Protein AF-A0A930EVJ4-F1 (afdb_monomer_lite)

Secondary structure (DSSP, 8-state):
----TT--------HHHH---TTGGGPPPPGGGG--SSTTHHHHHTTSS---S--SSS--TTTTTT-HHHHHHHH-

Sequence (76 aa):
MSFPKEFLWGGATAANQCEGAYQEDGRGLANVDTIPYGEDRFPVMLGLKKMLECDTEHFYPSHDAIDFYHRYKEDI

Structure (mmCIF, N/CA/C/O backbone):
data_AF-A0A930EVJ4-F1
#
_entry.id   AF-A0A930EVJ4-F1
#
loop_
_atom_site.group_PDB
_atom_site.id
_atom_site.type_symbol
_atom_site.label_atom_id
_atom_site.label_alt_id
_atom_site.label_comp_id
_atom_site.label_asym_id
_atom_site.label_entity_id
_atom_site.label_seq_id
_atom_site.pdbx_PDB_ins_code
_atom_site.Cartn_x
_atom_site.Cartn_y
_atom_site.Cartn_z
_atom_site.occupancy
_atom_site.B_iso_or_equiv
_atom_site.auth_seq_id
_atom_site.auth_comp_id
_atom_site.auth_asym_id
_atom_site.auth_atom_id
_atom_site.pdbx_PDB_model_num
ATOM 1 N N . MET A 1 1 ? -4.766 19.028 33.995 1.00 71.94 1 MET A N 1
ATOM 2 C CA . MET A 1 1 ? -5.471 19.173 32.702 1.00 71.94 1 MET A CA 1
ATOM 3 C C . MET A 1 1 ? -5.808 17.780 32.201 1.00 71.94 1 MET A C 1
ATOM 5 O O . MET A 1 1 ? -4.973 16.900 32.362 1.00 71.94 1 MET A O 1
ATOM 9 N N . SER A 1 2 ? -7.003 17.573 31.652 1.00 91.50 2 SER A N 1
ATOM 10 C CA . SER A 1 2 ? -7.436 16.307 31.045 1.00 91.50 2 SER A CA 1
ATOM 11 C C . SER A 1 2 ? -7.940 16.572 29.630 1.00 91.50 2 SER A C 1
ATOM 13 O O . SER A 1 2 ? -8.384 17.685 29.339 1.00 91.50 2 SER A O 1
ATOM 15 N N . PHE A 1 3 ? -7.886 15.562 28.764 1.00 96.56 3 PHE A N 1
ATOM 16 C CA . PHE A 1 3 ? -8.509 15.643 27.444 1.00 96.56 3 PHE A CA 1
ATOM 17 C C . PHE A 1 3 ? -10.033 15.863 27.555 1.00 96.56 3 PHE A C 1
ATOM 19 O O . PHE A 1 3 ? -10.628 15.508 28.583 1.00 96.56 3 PHE A O 1
ATOM 26 N N . PRO A 1 4 ? -10.675 16.451 26.525 1.00 97.94 4 PRO A N 1
ATOM 27 C CA . PRO A 1 4 ? -12.133 16.518 26.433 1.00 97.94 4 PRO A CA 1
ATOM 28 C C . PRO A 1 4 ? -12.775 15.126 26.527 1.00 97.94 4 PRO A C 1
ATOM 30 O O . PRO A 1 4 ? -12.175 14.138 26.110 1.00 97.94 4 PRO A O 1
ATOM 33 N N . LYS A 1 5 ? -14.016 15.047 27.029 1.00 96.81 5 LYS A N 1
ATOM 34 C CA . LYS A 1 5 ? -14.751 13.770 27.151 1.00 96.81 5 LYS A CA 1
ATOM 35 C C . LYS A 1 5 ? -14.946 13.054 25.812 1.00 96.81 5 LYS A C 1
ATOM 37 O O . LYS A 1 5 ? -14.986 11.834 25.782 1.00 96.81 5 LYS A O 1
ATOM 42 N N . GLU A 1 6 ? -15.054 13.818 24.732 1.00 97.19 6 GLU A N 1
ATOM 43 C CA . GLU A 1 6 ? -15.320 13.328 23.374 1.00 97.19 6 GLU A CA 1
ATOM 44 C C . GLU A 1 6 ? -14.056 13.354 22.508 1.00 97.19 6 GLU A C 1
ATOM 46 O O . GLU A 1 6 ? -14.114 13.497 21.289 1.00 97.19 6 GLU A O 1
ATOM 51 N N . PHE A 1 7 ? -12.883 13.274 23.140 1.00 98.00 7 PHE A N 1
ATOM 52 C CA . PHE A 1 7 ? -11.637 13.189 22.400 1.00 98.00 7 PHE A CA 1
ATOM 53 C C . PHE A 1 7 ? -11.590 11.887 21.591 1.00 98.00 7 PHE A C 1
ATOM 55 O O . PHE A 1 7 ? -11.737 10.794 22.142 1.00 98.00 7 PHE A O 1
ATOM 62 N N . LEU A 1 8 ? -11.377 12.013 20.283 1.00 97.69 8 LEU A N 1
ATOM 63 C CA . LEU A 1 8 ? -11.366 10.888 19.356 1.00 97.69 8 LEU A CA 1
ATOM 64 C C . LEU A 1 8 ? -9.994 10.213 19.362 1.00 97.69 8 LEU A C 1
ATOM 66 O O . LEU A 1 8 ? -9.086 10.598 18.628 1.00 97.69 8 LEU A O 1
ATOM 70 N N . TRP A 1 9 ? -9.853 9.196 20.205 1.00 97.81 9 TRP A N 1
ATOM 71 C CA . TRP A 1 9 ? -8.741 8.257 20.114 1.00 97.81 9 TRP A CA 1
ATOM 72 C C . TRP A 1 9 ? -8.953 7.317 18.932 1.00 97.81 9 TRP A C 1
ATOM 74 O O . TRP A 1 9 ? -10.065 6.855 18.688 1.00 97.81 9 TRP A O 1
ATOM 84 N N . GLY A 1 10 ? -7.878 7.004 18.223 1.00 97.06 10 GLY A N 1
ATOM 85 C CA . GLY A 1 10 ? -7.930 6.082 17.101 1.00 97.06 10 GLY A CA 1
ATOM 86 C C . GLY A 1 10 ? -6.541 5.704 16.611 1.00 97.06 10 GLY A C 1
ATOM 87 O O . GLY A 1 10 ? -5.530 6.147 17.160 1.00 97.06 10 GLY A O 1
ATOM 88 N N . GLY A 1 11 ? -6.518 4.881 15.568 1.00 96.69 11 GLY A N 1
ATOM 89 C CA . GLY A 1 11 ? -5.334 4.556 14.782 1.00 96.69 11 GLY A CA 1
ATOM 90 C C . GLY A 1 11 ? -5.480 5.090 13.359 1.00 96.69 11 GLY A C 1
ATOM 91 O O . GLY A 1 11 ? -6.591 5.345 12.899 1.00 96.69 11 GLY A O 1
ATOM 92 N N . ALA A 1 12 ? -4.356 5.269 12.670 1.00 97.94 12 ALA A N 1
ATOM 93 C CA . ALA A 1 12 ? -4.330 5.672 11.271 1.00 97.94 12 ALA A CA 1
ATOM 94 C C . ALA A 1 12 ? -3.437 4.719 10.475 1.00 97.94 12 ALA A C 1
ATOM 96 O O . ALA A 1 12 ? -2.339 4.373 10.913 1.00 97.94 12 ALA A O 1
ATOM 97 N N . THR A 1 13 ? -3.912 4.337 9.296 1.00 97.75 13 THR A N 1
ATOM 98 C CA . THR A 1 13 ? -3.188 3.566 8.283 1.00 97.75 13 THR A CA 1
ATOM 99 C C . THR A 1 13 ? -3.440 4.198 6.910 1.00 97.75 13 THR A C 1
ATOM 101 O O . THR A 1 13 ? -4.233 5.136 6.784 1.00 97.75 13 THR A O 1
ATOM 104 N N . ALA A 1 14 ? -2.754 3.713 5.876 1.00 97.50 14 ALA A N 1
ATOM 105 C CA . ALA A 1 14 ? -3.053 4.049 4.489 1.00 97.50 14 ALA A CA 1
ATOM 106 C C . ALA A 1 14 ? -3.218 2.757 3.684 1.00 97.50 14 ALA A C 1
ATOM 108 O O . ALA A 1 14 ? -2.412 1.840 3.837 1.00 97.50 14 ALA A O 1
ATOM 109 N N . ALA A 1 15 ? -4.236 2.714 2.821 1.00 97.56 15 ALA A N 1
ATOM 110 C CA . ALA A 1 15 ? -4.634 1.548 2.028 1.00 97.56 15 ALA A CA 1
ATOM 111 C C . ALA A 1 15 ? -3.442 0.804 1.403 1.00 97.56 15 ALA A C 1
ATOM 113 O O . ALA A 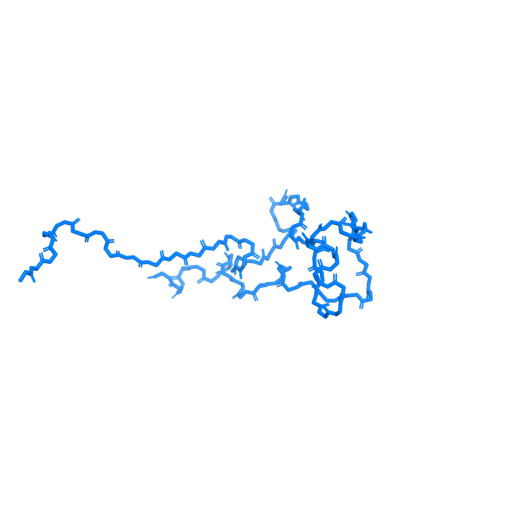1 15 ? -3.181 -0.357 1.693 1.00 97.56 15 ALA A O 1
ATOM 114 N N . ASN A 1 16 ? -2.620 1.521 0.640 1.00 95.38 16 ASN A N 1
ATOM 115 C CA . ASN A 1 16 ? -1.451 0.978 -0.052 1.00 95.38 16 ASN A CA 1
ATOM 116 C C . ASN A 1 16 ? -0.331 0.431 0.849 1.00 95.38 16 ASN A C 1
ATOM 118 O O . ASN A 1 16 ? 0.587 -0.213 0.347 1.00 95.38 16 ASN A O 1
ATOM 122 N N . GLN A 1 17 ? -0.350 0.739 2.146 1.00 96.88 17 GLN A N 1
ATOM 123 C CA . GLN A 1 17 ? 0.635 0.244 3.104 1.00 96.88 17 GLN A CA 1
ATOM 124 C C . GLN A 1 17 ? 0.164 -1.014 3.831 1.00 96.88 17 GLN A C 1
ATOM 126 O O . GLN A 1 17 ? 1.011 -1.706 4.394 1.00 96.88 17 GLN A O 1
ATOM 131 N N . CYS A 1 18 ? -1.144 -1.298 3.854 1.00 97.94 18 CYS A N 1
ATOM 132 C CA . CYS A 1 18 ? -1.689 -2.412 4.629 1.00 97.94 18 CYS A CA 1
ATOM 133 C C . CYS A 1 18 ? -2.602 -3.369 3.857 1.00 97.94 18 CYS A C 1
ATOM 135 O O . CYS A 1 18 ? -2.553 -4.559 4.146 1.00 97.94 18 CYS A O 1
ATOM 137 N N . GLU A 1 19 ? -3.403 -2.893 2.900 1.00 98.44 19 GLU A N 1
ATOM 138 C CA . GLU A 1 19 ? -4.425 -3.704 2.219 1.00 98.44 19 GLU A CA 1
ATOM 139 C C . GLU A 1 19 ? -3.828 -4.881 1.451 1.00 98.44 19 GLU A C 1
ATOM 141 O O . GLU A 1 19 ? -4.250 -6.009 1.683 1.00 98.44 19 GLU A O 1
ATOM 146 N N . GLY A 1 20 ? -2.836 -4.633 0.593 1.00 98.06 20 GLY A N 1
ATOM 147 C CA . GLY A 1 20 ? -2.359 -5.645 -0.349 1.00 98.06 20 GLY A CA 1
ATOM 148 C C . GLY A 1 20 ? -3.345 -5.825 -1.502 1.00 98.06 20 GLY A C 1
ATOM 149 O O . GLY A 1 20 ? -3.950 -4.845 -1.944 1.00 98.06 20 GLY A O 1
ATOM 150 N N . ALA A 1 21 ? -3.494 -7.063 -1.987 1.00 97.75 21 ALA A N 1
ATOM 151 C CA . ALA A 1 21 ? -4.477 -7.456 -3.001 1.00 97.75 21 ALA A CA 1
ATOM 152 C C . ALA A 1 21 ? -4.507 -6.519 -4.229 1.00 97.75 21 ALA A C 1
ATOM 154 O O . ALA A 1 21 ? -5.561 -6.158 -4.755 1.00 97.75 21 ALA A O 1
ATOM 155 N N . TYR A 1 22 ? -3.332 -6.084 -4.700 1.00 96.75 22 TYR A N 1
ATOM 156 C CA . TYR A 1 22 ? -3.223 -4.946 -5.624 1.00 96.75 22 TYR A CA 1
ATOM 157 C C . TYR A 1 22 ? -3.931 -5.121 -6.988 1.00 96.75 22 TYR A C 1
ATOM 159 O O . TYR A 1 22 ? -4.151 -4.132 -7.689 1.00 96.75 22 TYR A O 1
ATOM 167 N N . GLN A 1 23 ? -4.306 -6.341 -7.375 1.00 96.44 23 GLN A N 1
ATOM 168 C CA . GLN A 1 23 ? -5.011 -6.644 -8.630 1.00 96.44 23 GLN A CA 1
ATOM 169 C C . GLN A 1 23 ? -6.366 -7.332 -8.429 1.00 96.44 23 GLN A C 1
ATOM 171 O O . GLN A 1 23 ? -6.976 -7.785 -9.399 1.00 96.44 23 GLN A O 1
ATOM 176 N N . GLU A 1 24 ? -6.850 -7.429 -7.195 1.00 98.12 24 GLU A N 1
ATOM 177 C CA . GLU A 1 24 ? -8.122 -8.089 -6.924 1.00 98.12 24 GLU A CA 1
ATOM 178 C C . GLU A 1 24 ? -9.319 -7.197 -7.245 1.00 98.12 24 GLU A C 1
ATOM 180 O O . GLU A 1 24 ? -9.222 -5.968 -7.290 1.00 98.12 24 GLU A O 1
ATOM 185 N N . ASP A 1 25 ? -10.451 -7.841 -7.536 1.00 97.38 25 ASP A N 1
ATOM 186 C CA . ASP A 1 25 ? -11.763 -7.214 -7.734 1.00 97.38 25 ASP A CA 1
ATOM 187 C C . ASP A 1 25 ? -11.785 -6.007 -8.692 1.00 97.38 25 ASP A C 1
ATOM 189 O O . ASP A 1 25 ? -12.611 -5.098 -8.592 1.00 97.38 25 ASP A O 1
ATOM 193 N N . GLY A 1 26 ? -10.889 -6.017 -9.683 1.00 97.00 26 GLY A N 1
ATOM 194 C CA . GLY A 1 26 ? -10.802 -4.981 -10.710 1.00 97.00 26 GLY A CA 1
ATOM 195 C C . GLY A 1 26 ? -10.058 -3.716 -10.278 1.00 97.00 26 GLY A C 1
ATOM 196 O O . GLY A 1 26 ? -10.149 -2.702 -10.976 1.00 97.00 26 GLY A O 1
ATOM 197 N N . ARG A 1 27 ? -9.307 -3.750 -9.167 1.00 96.62 27 ARG A N 1
ATOM 198 C CA . ARG A 1 27 ? -8.396 -2.667 -8.781 1.00 96.62 27 ARG A CA 1
ATOM 199 C C . ARG A 1 2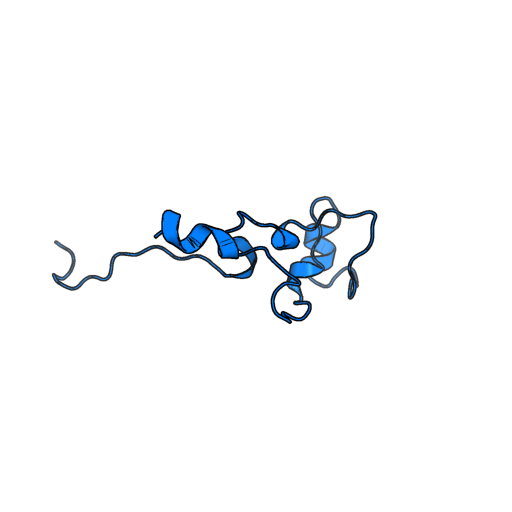7 ? -7.351 -2.442 -9.880 1.00 96.62 27 ARG A C 1
ATOM 201 O O . ARG A 1 27 ? -6.650 -3.356 -10.306 1.00 96.62 27 ARG A O 1
ATOM 208 N N . GLY A 1 28 ? -7.250 -1.197 -10.343 1.00 95.62 28 GLY A N 1
ATOM 209 C CA . GLY A 1 28 ? -6.218 -0.776 -11.288 1.00 95.62 28 GLY A CA 1
ATOM 210 C C . GLY A 1 28 ? -4.871 -0.522 -10.609 1.00 95.62 28 GLY A C 1
ATOM 211 O O . GLY A 1 28 ? -4.803 -0.287 -9.405 1.00 95.62 28 GLY A O 1
ATOM 212 N N . LEU A 1 29 ? -3.802 -0.511 -11.405 1.00 95.75 29 LEU A N 1
ATOM 213 C CA . LEU A 1 29 ? -2.454 -0.207 -10.929 1.00 95.75 29 LEU A CA 1
ATOM 214 C C . LEU A 1 29 ? -2.374 1.229 -10.379 1.00 95.75 29 LEU A C 1
ATOM 216 O O . LEU A 1 29 ? -2.734 2.186 -11.069 1.00 95.75 29 LEU A O 1
ATOM 220 N N . ALA A 1 30 ? -1.862 1.384 -9.159 1.00 95.62 30 ALA A N 1
ATOM 221 C CA . ALA A 1 30 ? -1.558 2.674 -8.554 1.00 95.62 30 ALA A CA 1
ATOM 222 C C . ALA A 1 30 ? -0.055 2.984 -8.635 1.00 95.62 30 ALA A C 1
ATOM 224 O O . ALA A 1 30 ? 0.783 2.099 -8.778 1.00 95.62 30 ALA A O 1
ATOM 225 N N . ASN A 1 31 ? 0.309 4.258 -8.475 1.00 95.06 31 ASN A N 1
ATOM 226 C CA . ASN A 1 31 ? 1.709 4.704 -8.485 1.00 95.06 31 ASN A CA 1
ATOM 227 C C . ASN A 1 31 ? 2.586 4.017 -7.424 1.00 95.06 31 ASN A C 1
ATOM 229 O O . ASN A 1 31 ? 3.776 3.837 -7.636 1.00 95.06 31 ASN A O 1
ATOM 233 N N . VAL A 1 32 ? 2.019 3.657 -6.272 1.00 96.19 32 VAL A N 1
ATOM 234 C CA . VAL A 1 32 ? 2.744 2.938 -5.216 1.00 96.19 32 VAL A CA 1
ATOM 235 C C . VAL A 1 32 ? 3.105 1.510 -5.619 1.00 96.19 32 VAL A C 1
ATOM 237 O O . VAL A 1 32 ? 4.144 1.016 -5.193 1.00 96.19 32 VAL A O 1
ATOM 240 N N . ASP A 1 33 ? 2.303 0.881 -6.479 1.00 97.56 33 ASP A N 1
ATOM 241 C CA . ASP A 1 33 ? 2.498 -0.512 -6.887 1.00 97.56 33 ASP A CA 1
ATOM 242 C C . ASP A 1 33 ? 3.709 -0.681 -7.796 1.00 97.56 33 ASP A C 1
ATOM 244 O O . ASP A 1 33 ? 4.213 -1.789 -7.934 1.00 97.56 33 ASP A O 1
ATOM 248 N N . THR A 1 34 ? 4.204 0.413 -8.381 1.00 97.38 34 THR A N 1
ATOM 249 C CA . THR A 1 34 ? 5.434 0.427 -9.175 1.00 97.38 34 THR A CA 1
ATOM 250 C C . THR A 1 34 ? 6.664 0.785 -8.342 1.00 97.38 34 THR A C 1
ATOM 252 O O . THR A 1 34 ? 7.751 0.864 -8.903 1.00 97.38 34 THR A O 1
ATOM 255 N N . ILE A 1 35 ? 6.538 1.027 -7.029 1.00 98.06 35 ILE A N 1
ATOM 256 C CA . ILE A 1 35 ? 7.670 1.366 -6.153 1.00 98.06 35 ILE A CA 1
ATOM 257 C C . ILE A 1 35 ? 8.271 0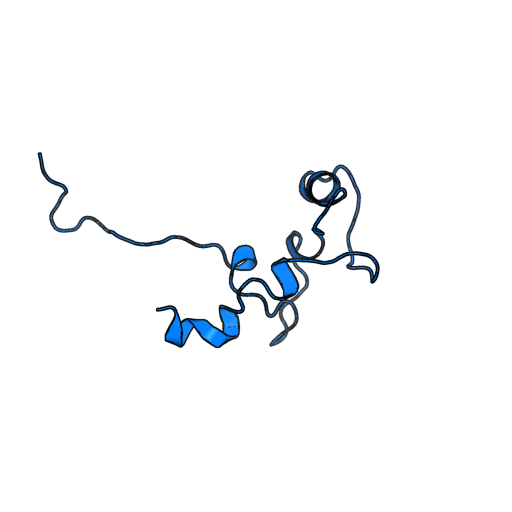.075 -5.581 1.00 98.06 35 ILE A C 1
ATOM 259 O O . ILE A 1 35 ? 7.658 -0.548 -4.707 1.00 98.06 35 ILE A O 1
ATOM 263 N N . PRO A 1 36 ? 9.488 -0.317 -5.994 1.00 97.94 36 PRO A N 1
ATOM 264 C CA . PRO A 1 36 ? 10.085 -1.551 -5.519 1.00 97.94 36 PRO A CA 1
ATOM 265 C C . PRO A 1 36 ? 10.646 -1.405 -4.096 1.00 97.94 36 PRO A C 1
ATOM 267 O O . PRO A 1 36 ? 10.781 -0.312 -3.531 1.00 97.94 36 PRO A O 1
ATOM 270 N N . TYR A 1 37 ? 10.999 -2.533 -3.494 1.00 97.50 37 TYR A N 1
ATOM 271 C CA . TYR A 1 37 ? 11.948 -2.598 -2.390 1.00 97.50 37 TYR A CA 1
ATOM 272 C C . TYR A 1 37 ? 13.395 -2.465 -2.906 1.00 97.50 37 TYR A C 1
ATOM 274 O O . TYR A 1 37 ? 13.676 -2.701 -4.077 1.00 97.50 37 TYR A O 1
ATOM 282 N N . GLY A 1 38 ? 14.328 -2.111 -2.019 1.00 97.06 38 GLY A N 1
ATOM 283 C CA . GLY A 1 38 ? 15.758 -2.066 -2.329 1.00 97.06 38 GLY A CA 1
ATOM 284 C C . GLY A 1 38 ? 16.240 -0.718 -2.866 1.00 97.06 38 GLY A C 1
ATOM 285 O O . GLY A 1 38 ? 15.654 0.328 -2.576 1.00 97.06 38 GLY A O 1
ATOM 286 N N . GLU A 1 39 ? 17.349 -0.745 -3.608 1.00 97.44 39 GLU A N 1
ATOM 287 C CA . GLU A 1 39 ? 18.092 0.453 -4.035 1.00 97.44 39 GLU A CA 1
ATOM 288 C C . GLU A 1 39 ? 17.255 1.397 -4.909 1.00 97.44 39 GLU A C 1
ATOM 290 O O . GLU A 1 39 ? 17.354 2.618 -4.784 1.00 97.44 39 GLU A O 1
ATOM 295 N N . ASP A 1 40 ? 16.361 0.840 -5.728 1.00 97.75 40 ASP A N 1
ATOM 296 C CA . ASP A 1 40 ? 15.510 1.599 -6.644 1.00 97.75 40 ASP A CA 1
ATOM 297 C C . ASP A 1 40 ? 14.262 2.207 -5.992 1.00 97.75 40 ASP A C 1
ATOM 299 O O . ASP A 1 40 ? 13.598 3.047 -6.604 1.00 97.75 40 ASP A O 1
ATOM 303 N N . ARG A 1 41 ? 13.969 1.874 -4.725 1.00 97.44 41 ARG A N 1
ATOM 304 C CA . ARG A 1 41 ? 12.786 2.368 -4.001 1.00 97.44 41 ARG A CA 1
ATOM 305 C C . ARG A 1 41 ? 12.670 3.889 -4.042 1.00 97.44 41 ARG A C 1
ATOM 307 O O . ARG A 1 41 ? 11.653 4.429 -4.469 1.00 97.44 41 ARG A O 1
ATOM 314 N N . PHE A 1 42 ? 13.695 4.587 -3.555 1.00 98.06 42 PHE A N 1
ATOM 315 C CA . PHE A 1 42 ? 13.688 6.049 -3.474 1.00 98.06 42 PHE A CA 1
ATOM 316 C C . PHE A 1 42 ? 13.805 6.717 -4.846 1.00 98.06 42 PHE A C 1
ATOM 318 O O . PHE A 1 42 ? 13.031 7.642 -5.089 1.00 98.06 42 PHE A O 1
ATOM 325 N N . PRO A 1 43 ? 14.690 6.269 -5.759 1.00 98.31 43 PRO A N 1
ATOM 326 C CA . PRO A 1 43 ? 14.706 6.776 -7.124 1.00 98.31 43 PRO A CA 1
ATOM 327 C C . PRO A 1 43 ? 13.333 6.731 -7.802 1.00 98.31 43 PRO A C 1
ATOM 329 O O . PRO A 1 43 ? 12.924 7.732 -8.387 1.00 98.31 43 PRO A O 1
ATOM 332 N N . VAL A 1 44 ? 12.593 5.625 -7.684 1.00 97.88 44 VAL A N 1
ATOM 333 C CA . VAL A 1 44 ? 11.246 5.508 -8.266 1.00 97.88 44 VAL A CA 1
ATOM 334 C C . VAL A 1 44 ? 10.230 6.362 -7.505 1.00 97.88 44 VAL A C 1
ATOM 336 O O . VAL A 1 44 ? 9.524 7.160 -8.117 1.00 97.88 44 VAL A O 1
ATOM 339 N N . MET A 1 45 ? 10.190 6.271 -6.171 1.00 96.81 45 MET A N 1
ATOM 340 C CA . MET A 1 45 ? 9.237 7.015 -5.332 1.00 96.81 45 MET A CA 1
ATOM 341 C C . MET A 1 45 ? 9.357 8.538 -5.486 1.00 96.81 45 MET A C 1
ATOM 343 O O . MET A 1 45 ? 8.357 9.248 -5.420 1.00 96.81 45 MET A O 1
ATOM 347 N N . LEU A 1 46 ? 10.575 9.047 -5.688 1.00 97.06 46 LEU A N 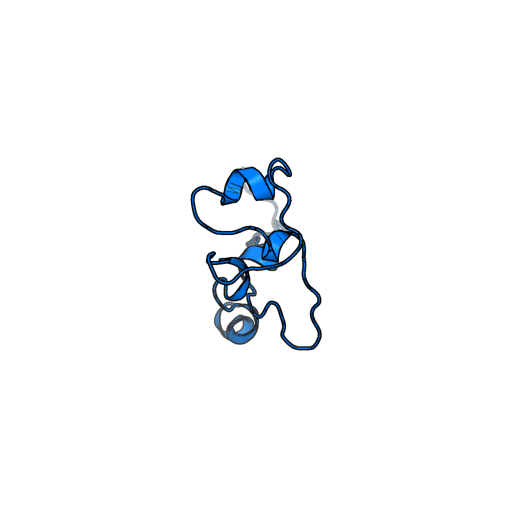1
ATOM 348 C CA . LEU A 1 46 ? 10.848 10.472 -5.888 1.00 97.06 46 LEU A CA 1
ATOM 349 C C . LEU A 1 46 ? 10.725 10.905 -7.361 1.00 97.06 46 LEU A C 1
ATOM 351 O O . LEU A 1 46 ? 10.956 12.071 -7.671 1.00 97.06 46 LEU A O 1
ATOM 355 N N . GLY A 1 47 ? 10.392 9.984 -8.273 1.00 96.31 47 GLY A N 1
ATOM 356 C CA . GLY A 1 47 ? 10.267 10.260 -9.707 1.00 96.31 47 GLY A CA 1
ATOM 357 C C . GLY A 1 47 ? 11.599 10.487 -10.434 1.00 96.31 47 GLY A C 1
ATOM 358 O O . GLY A 1 47 ? 11.606 10.979 -11.559 1.00 96.31 47 GLY A O 1
ATOM 359 N N . LEU A 1 48 ? 12.727 10.134 -9.814 1.00 97.81 48 LEU A N 1
ATOM 360 C CA . LEU A 1 48 ? 14.071 10.238 -10.396 1.00 97.81 48 LEU A CA 1
ATOM 361 C C . LEU A 1 48 ? 14.382 9.075 -11.351 1.00 97.81 48 LEU A C 1
ATOM 363 O O . LEU A 1 48 ? 15.215 9.213 -12.245 1.00 97.81 48 LEU A O 1
ATOM 367 N N . LYS A 1 49 ? 13.702 7.937 -11.177 1.00 96.56 49 LYS A N 1
ATOM 368 C CA . LYS A 1 49 ? 13.743 6.770 -12.064 1.00 96.56 49 LYS A CA 1
ATOM 369 C C . LYS A 1 49 ? 12.334 6.482 -12.575 1.00 96.56 49 LYS A C 1
ATOM 371 O O . LYS A 1 49 ? 11.408 6.297 -11.790 1.00 96.56 49 LYS A O 1
ATOM 376 N N . LYS A 1 50 ? 12.164 6.447 -13.899 1.00 95.69 50 LYS A N 1
ATOM 377 C CA . LYS A 1 50 ? 10.868 6.163 -14.525 1.00 95.69 50 LYS A CA 1
ATOM 378 C C . LYS A 1 50 ? 10.555 4.670 -14.421 1.00 95.69 50 LYS A C 1
ATOM 380 O O . LYS A 1 50 ? 11.249 3.863 -15.030 1.00 95.69 50 LYS A O 1
ATOM 385 N N . MET A 1 51 ? 9.475 4.341 -13.723 1.00 95.19 51 MET A N 1
ATOM 386 C CA . MET A 1 51 ? 8.922 2.993 -13.633 1.00 95.19 51 MET A CA 1
ATOM 387 C C . MET A 1 51 ? 7.400 3.108 -13.687 1.00 95.19 51 MET A C 1
ATOM 389 O O . MET A 1 51 ? 6.788 3.626 -12.760 1.00 95.19 51 MET A O 1
ATOM 393 N N . LEU A 1 52 ? 6.816 2.743 -14.830 1.00 93.62 52 LEU A N 1
ATOM 394 C CA . LEU A 1 52 ? 5.369 2.856 -15.075 1.00 93.62 52 LEU A CA 1
ATOM 395 C C . LEU A 1 52 ? 4.651 1.506 -15.016 1.00 93.62 52 LEU A C 1
ATOM 397 O O . LEU A 1 52 ? 3.426 1.465 -15.007 1.00 93.62 52 LEU A O 1
ATOM 401 N N . GLU A 1 53 ? 5.418 0.422 -14.994 1.00 95.50 53 GLU A N 1
ATOM 402 C CA . GLU A 1 53 ? 4.951 -0.958 -14.993 1.00 95.50 53 GLU A CA 1
ATOM 403 C C . GLU A 1 53 ? 5.825 -1.750 -14.017 1.00 95.50 53 GLU A C 1
ATOM 405 O O . GLU A 1 53 ? 6.958 -1.349 -13.725 1.00 95.50 53 GLU A O 1
ATOM 410 N N . CYS A 1 54 ? 5.283 -2.851 -13.500 1.00 95.69 54 CYS A N 1
ATOM 411 C CA . CYS A 1 54 ? 6.039 -3.778 -12.667 1.00 95.69 54 CYS A CA 1
ATOM 412 C C . CYS A 1 54 ? 6.864 -4.715 -13.557 1.00 95.69 54 CYS A C 1
ATOM 414 O O . CYS A 1 54 ? 6.385 -5.145 -14.606 1.00 95.69 54 CYS A O 1
ATOM 416 N N . ASP A 1 55 ? 8.076 -5.050 -13.131 1.00 95.31 55 ASP A N 1
ATOM 417 C CA . ASP A 1 55 ? 8.916 -6.060 -13.772 1.00 95.31 55 ASP A CA 1
ATOM 418 C C . ASP A 1 55 ? 9.076 -7.300 -12.879 1.00 95.31 55 ASP A C 1
ATOM 420 O O . ASP A 1 55 ? 8.537 -7.370 -11.775 1.00 95.31 55 ASP A O 1
ATOM 424 N N . THR A 1 56 ? 9.780 -8.313 -13.383 1.00 95.25 56 THR A N 1
ATOM 425 C CA . THR A 1 56 ? 10.018 -9.577 -12.671 1.00 95.25 56 THR A CA 1
ATOM 426 C C . THR A 1 56 ? 11.278 -9.572 -11.808 1.00 95.25 56 THR A C 1
ATOM 428 O O . THR A 1 56 ? 11.531 -10.550 -11.111 1.00 95.25 56 THR A O 1
ATOM 431 N N . GLU A 1 57 ? 12.083 -8.510 -11.866 1.00 96.12 57 GLU A N 1
ATOM 432 C CA . GLU A 1 57 ? 13.364 -8.411 -11.159 1.00 96.12 57 GLU A CA 1
ATOM 433 C C . GLU A 1 57 ? 13.194 -7.801 -9.763 1.00 96.12 57 GLU A C 1
ATOM 435 O O . GLU A 1 57 ? 14.005 -8.040 -8.865 1.00 96.12 57 GLU A O 1
ATOM 440 N N . HIS A 1 58 ? 12.135 -7.015 -9.569 1.00 97.75 58 HIS A N 1
ATOM 441 C CA . HIS A 1 58 ? 11.861 -6.330 -8.318 1.00 97.75 58 HIS A CA 1
ATOM 442 C C . HIS A 1 58 ? 10.794 -7.021 -7.473 1.00 97.75 58 HIS A C 1
ATOM 444 O O . HIS A 1 58 ? 9.843 -7.630 -7.954 1.00 97.75 58 HIS A O 1
ATOM 450 N N . PHE A 1 59 ? 10.925 -6.824 -6.165 1.00 98.00 59 PHE A N 1
ATOM 451 C CA . PHE A 1 59 ? 9.871 -7.105 -5.203 1.00 98.00 59 PHE A CA 1
ATOM 452 C C . PHE A 1 59 ? 9.115 -5.815 -4.868 1.00 98.00 59 PHE A C 1
ATOM 454 O O . PHE A 1 59 ? 9.747 -4.806 -4.543 1.00 98.00 59 PHE A O 1
ATOM 461 N N . TYR A 1 60 ? 7.781 -5.852 -4.894 1.00 98.06 60 TYR A N 1
ATOM 462 C CA . TYR A 1 60 ? 6.908 -4.701 -4.645 1.00 98.06 60 TYR A CA 1
ATOM 463 C C . TYR A 1 60 ? 6.108 -4.905 -3.354 1.00 98.06 60 TYR A C 1
ATOM 465 O O . TYR A 1 60 ? 5.092 -5.597 -3.358 1.00 98.06 60 TYR A O 1
ATOM 473 N N . PRO A 1 61 ? 6.519 -4.291 -2.229 1.00 97.75 61 PRO A N 1
ATOM 474 C CA . PRO A 1 61 ? 5.896 -4.565 -0.936 1.00 97.75 61 PRO A CA 1
ATOM 475 C C . PRO A 1 61 ? 4.398 -4.250 -0.852 1.00 97.75 61 PRO A C 1
ATOM 477 O O . PRO A 1 61 ? 3.712 -4.848 -0.031 1.00 97.75 61 PRO A O 1
ATOM 480 N N . SER A 1 62 ? 3.882 -3.308 -1.651 1.00 97.38 62 SER A N 1
ATOM 481 C CA . SER A 1 62 ? 2.456 -2.953 -1.625 1.00 97.38 62 SER A CA 1
ATOM 482 C C . SER A 1 62 ? 1.554 -3.981 -2.308 1.00 97.38 62 SER A C 1
ATOM 484 O O . SER A 1 62 ? 0.341 -3.874 -2.155 1.00 97.38 62 SER A O 1
ATOM 486 N N . HIS A 1 63 ? 2.112 -4.945 -3.057 1.00 97.94 63 HIS A N 1
ATOM 487 C CA . HIS A 1 63 ? 1.316 -5.963 -3.752 1.00 97.94 63 HIS A CA 1
ATOM 488 C C . HIS A 1 63 ? 0.581 -6.863 -2.758 1.00 97.94 63 HIS A C 1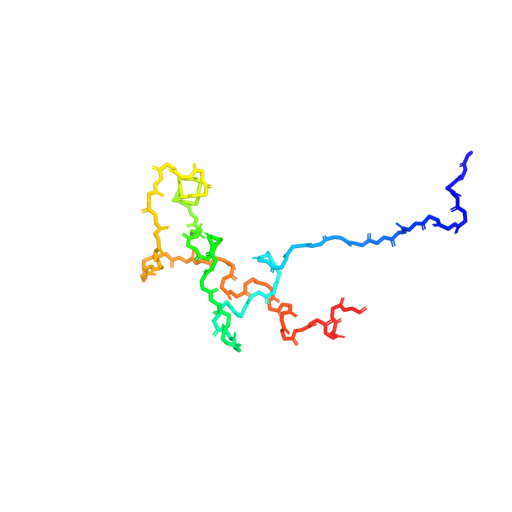
ATOM 490 O O . HIS A 1 63 ? -0.622 -7.064 -2.908 1.00 97.94 63 HIS A O 1
ATOM 496 N N . ASP A 1 64 ? 1.289 -7.293 -1.709 1.00 97.94 64 ASP A N 1
ATOM 497 C CA . ASP A 1 64 ? 0.752 -8.133 -0.631 1.00 97.94 64 ASP A CA 1
ATOM 498 C C . ASP A 1 64 ? 0.538 -7.354 0.680 1.00 97.94 64 ASP A C 1
ATOM 500 O O . ASP A 1 64 ? -0.384 -7.639 1.442 1.00 97.94 64 ASP A O 1
ATOM 504 N N . ALA A 1 65 ? 1.380 -6.351 0.958 1.00 97.94 65 ALA A N 1
ATOM 505 C CA . ALA A 1 65 ? 1.391 -5.597 2.212 1.00 97.94 65 ALA A CA 1
ATOM 506 C C . ALA A 1 65 ? 1.317 -6.506 3.463 1.00 97.94 65 ALA A C 1
ATOM 508 O O . ALA A 1 65 ? 2.187 -7.356 3.654 1.00 97.94 65 ALA A O 1
ATOM 509 N N . ILE A 1 66 ? 0.321 -6.307 4.338 1.00 98.31 66 ILE A N 1
ATOM 510 C CA . ILE A 1 66 ? 0.025 -7.214 5.466 1.00 98.31 66 ILE A CA 1
ATOM 511 C C . ILE A 1 66 ? -1.271 -8.003 5.253 1.00 98.31 66 ILE A C 1
ATOM 513 O O . ILE A 1 66 ? -1.763 -8.632 6.191 1.00 98.31 66 ILE A O 1
ATOM 517 N N . ASP A 1 67 ? -1.804 -7.963 4.032 1.00 98.38 67 ASP A N 1
ATOM 518 C CA . ASP A 1 67 ? -3.048 -8.608 3.634 1.00 98.38 67 ASP A CA 1
ATOM 519 C C . ASP A 1 67 ? -4.287 -8.145 4.426 1.00 98.38 67 ASP A C 1
ATOM 521 O O . ASP A 1 67 ? -5.198 -8.916 4.735 1.00 98.38 67 ASP A O 1
ATOM 525 N N . PHE A 1 68 ? -4.339 -6.854 4.777 1.00 98.62 68 PHE A N 1
ATOM 526 C CA . PHE A 1 68 ? -5.498 -6.285 5.470 1.00 98.62 68 PHE A CA 1
ATOM 527 C C . PHE A 1 68 ? -6.774 -6.402 4.620 1.00 98.62 68 PHE A C 1
ATOM 529 O O . PHE A 1 68 ? -7.858 -6.519 5.181 1.00 98.62 68 PHE A O 1
ATOM 536 N N . TYR A 1 69 ? -6.672 -6.443 3.284 1.00 98.38 69 TYR A N 1
ATOM 537 C CA . TYR A 1 69 ? -7.827 -6.620 2.396 1.00 98.38 69 TYR A CA 1
ATOM 538 C C . TYR A 1 69 ? -8.658 -7.861 2.754 1.00 98.38 69 TYR A C 1
ATOM 540 O O . TYR A 1 69 ? -9.885 -7.789 2.844 1.00 98.38 69 TYR A O 1
ATOM 548 N N . HIS A 1 70 ? -7.994 -8.978 3.054 1.00 98.62 70 HIS A N 1
ATOM 549 C CA . HIS A 1 70 ? -8.660 -10.212 3.465 1.00 98.62 70 HIS A CA 1
ATOM 550 C C . HIS A 1 70 ? -8.876 -10.313 4.976 1.00 98.62 70 HIS A C 1
ATOM 552 O O . HIS A 1 70 ? -9.816 -10.978 5.413 1.00 98.62 70 HIS A O 1
ATOM 558 N N . ARG A 1 71 ? -8.014 -9.664 5.770 1.00 98.38 71 ARG A N 1
ATOM 559 C CA . ARG A 1 71 ? -7.909 -9.860 7.227 1.00 98.38 71 ARG A CA 1
ATOM 560 C C . ARG A 1 71 ? -8.493 -8.732 8.077 1.00 98.38 71 ARG A C 1
ATOM 562 O O . ARG A 1 71 ? -8.456 -8.797 9.304 1.00 98.38 71 ARG A O 1
ATOM 569 N N . TYR A 1 72 ? -9.088 -7.715 7.451 1.00 98.19 72 TYR A N 1
ATOM 570 C CA . TYR A 1 72 ? -9.628 -6.553 8.164 1.00 98.19 72 TYR A CA 1
ATOM 571 C C . TYR A 1 72 ? -10.651 -6.920 9.249 1.00 98.19 72 TYR A C 1
ATOM 573 O O . TYR A 1 72 ? -10.830 -6.162 10.196 1.00 98.19 72 TYR A O 1
ATOM 581 N N . LYS A 1 73 ? -11.350 -8.056 9.120 1.00 98.44 73 LYS A N 1
ATOM 582 C CA . LYS A 1 73 ?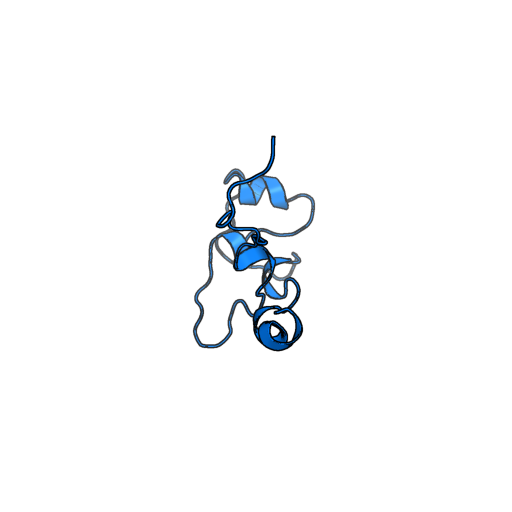 -12.336 -8.508 10.113 1.00 98.44 73 LYS A CA 1
ATOM 583 C C . LYS A 1 73 ? -11.691 -8.979 11.410 1.00 98.44 73 LYS A C 1
ATOM 585 O O . LYS A 1 73 ? -12.323 -8.871 12.452 1.00 98.44 73 LYS A O 1
ATOM 590 N N . GLU A 1 74 ? -10.490 -9.542 11.337 1.00 98.25 74 GLU A N 1
ATOM 591 C CA . GLU A 1 74 ? -9.712 -9.958 12.502 1.00 98.25 74 GLU A CA 1
ATOM 592 C C . GLU A 1 74 ? -8.882 -8.804 13.077 1.00 98.25 74 GLU A C 1
ATOM 594 O O . GLU A 1 74 ? -8.583 -8.804 14.270 1.00 98.25 74 GLU A O 1
ATOM 599 N N . ASP A 1 75 ? -8.503 -7.843 12.233 1.00 97.19 75 ASP A N 1
ATOM 600 C CA . ASP A 1 75 ? -7.651 -6.714 12.611 1.00 97.19 75 ASP A CA 1
ATOM 601 C C . ASP A 1 75 ? -8.425 -5.546 13.274 1.00 97.19 75 ASP A C 1
ATOM 603 O O . ASP A 1 75 ? -7.800 -4.707 13.931 1.00 97.19 75 ASP A O 1
ATOM 607 N N . ILE A 1 76 ? -9.758 -5.482 13.115 1.00 95.88 76 ILE A N 1
ATOM 608 C CA . ILE A 1 76 ? -10.675 -4.487 13.727 1.00 95.88 76 ILE A CA 1
ATOM 609 C C . ILE A 1 76 ? -11.359 -5.065 14.969 1.00 95.88 76 ILE A C 1
ATOM 611 O O . ILE A 1 76 ? -11.345 -4.371 16.013 1.00 95.88 76 ILE A O 1
#

pLDDT: mean 96.78, std 3.12, range [71.94, 98.62]

Radius of gyration: 16.65 Å; chains: 1; bounding box: 33×29×48 Å

Foldseek 3Di:
DDDDPPDDDDDDDDCLQAAACCPPPNHDDDLLQQQFPDDCNCCSVVVVDDGPDHDPVTHRCSNPRNNCNPCVVVVD